Protein AF-A0A7S0DXP9-F1 (afdb_monomer_lite)

pLDDT: mean 72.51, std 19.34, range [43.06, 97.94]

Radius of gyration: 24.7 Å; chains: 1; bounding box: 42×36×77 Å

Structure (mmCIF, N/CA/C/O backbone):
data_AF-A0A7S0DXP9-F1
#
_entry.id   AF-A0A7S0DXP9-F1
#
loop_
_atom_site.group_PDB
_atom_site.id
_atom_site.type_symbol
_atom_site.label_atom_id
_atom_site.label_alt_id
_atom_site.label_comp_id
_atom_site.label_asym_id
_atom_site.label_entity_id
_atom_site.label_seq_id
_atom_site.pdbx_PDB_ins_code
_atom_site.Cartn_x
_atom_site.Cartn_y
_atom_site.Cartn_z
_atom_site.occupancy
_atom_site.B_iso_or_equiv
_atom_site.auth_seq_id
_atom_site.auth_comp_id
_atom_site.auth_asym_id
_atom_site.auth_atom_id
_atom_site.pdbx_PDB_model_num
ATOM 1 N N . PRO A 1 1 ? 16.032 -24.434 -61.970 1.00 45.88 1 PRO A N 1
ATOM 2 C CA . PRO A 1 1 ? 15.611 -24.390 -60.549 1.00 45.88 1 PRO A CA 1
ATOM 3 C C . PRO A 1 1 ? 14.687 -23.186 -60.266 1.00 45.88 1 PRO A C 1
ATOM 5 O O . PRO A 1 1 ? 15.167 -22.091 -59.995 1.00 45.88 1 PRO A O 1
ATOM 8 N N . ARG A 1 2 ? 13.364 -23.349 -60.411 1.00 60.56 2 ARG A N 1
ATOM 9 C CA . ARG A 1 2 ? 12.379 -22.276 -60.173 1.00 60.56 2 ARG A CA 1
ATOM 10 C C . ARG A 1 2 ? 11.218 -22.775 -59.310 1.00 60.56 2 ARG A C 1
ATOM 12 O O . ARG A 1 2 ? 10.276 -23.344 -59.837 1.00 60.56 2 ARG A O 1
ATOM 19 N N . SER A 1 3 ? 11.312 -22.513 -58.009 1.00 59.84 3 SER A N 1
ATOM 20 C CA . SER A 1 3 ? 10.222 -22.229 -57.049 1.00 59.84 3 SER A CA 1
ATOM 21 C C . SER A 1 3 ? 10.867 -22.115 -55.653 1.00 59.84 3 SER A C 1
ATOM 23 O O . SER A 1 3 ? 11.770 -22.915 -55.405 1.00 59.84 3 SER A O 1
ATOM 25 N N . PRO A 1 4 ? 10.459 -21.190 -54.748 1.00 55.28 4 PRO A N 1
ATOM 26 C CA . PRO A 1 4 ? 9.049 -20.883 -54.476 1.00 55.28 4 PRO A CA 1
ATOM 27 C C . PRO A 1 4 ? 8.715 -19.402 -54.136 1.00 55.28 4 PRO A C 1
ATOM 29 O O . PRO A 1 4 ? 9.235 -18.855 -53.165 1.00 55.28 4 PRO A O 1
ATOM 32 N N . PRO A 1 5 ? 7.736 -18.764 -54.809 1.00 58.75 5 PRO A N 1
ATOM 33 C CA . PRO A 1 5 ? 7.094 -17.549 -54.285 1.00 58.75 5 PRO A CA 1
ATOM 34 C C . PRO A 1 5 ? 6.087 -17.855 -53.157 1.00 58.75 5 PRO A C 1
ATOM 36 O O . PRO A 1 5 ? 5.761 -16.982 -52.359 1.00 58.75 5 PRO A O 1
ATOM 39 N N . ILE A 1 6 ? 5.624 -19.108 -53.058 1.00 60.19 6 ILE A N 1
ATOM 40 C CA . ILE A 1 6 ? 4.558 -19.539 -52.140 1.00 60.19 6 ILE A CA 1
ATOM 41 C C . ILE A 1 6 ? 5.034 -19.532 -50.683 1.00 60.19 6 ILE A C 1
ATOM 43 O O . ILE A 1 6 ? 4.314 -19.061 -49.811 1.00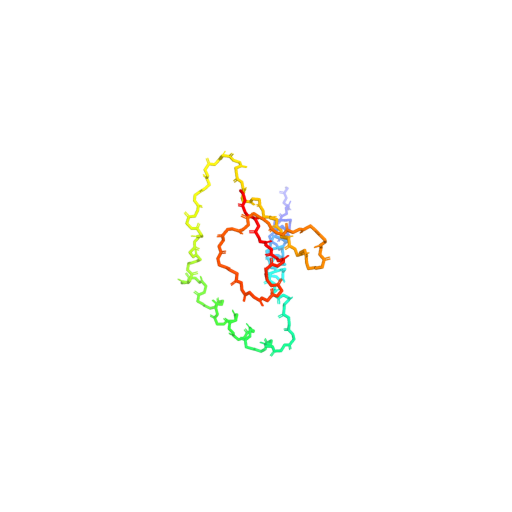 60.19 6 ILE A O 1
ATOM 47 N N . LEU A 1 7 ? 6.267 -19.976 -50.414 1.00 57.66 7 LEU A N 1
ATOM 48 C CA . LEU A 1 7 ? 6.805 -20.063 -49.051 1.00 57.66 7 LEU A CA 1
ATOM 49 C C . LEU A 1 7 ? 6.991 -18.672 -48.415 1.00 57.66 7 LEU A C 1
ATOM 51 O O . LEU A 1 7 ? 6.671 -18.463 -47.247 1.00 57.66 7 LEU A O 1
ATOM 55 N N . ALA A 1 8 ? 7.447 -17.699 -49.211 1.00 59.69 8 ALA A N 1
ATOM 56 C CA . ALA A 1 8 ? 7.595 -16.309 -48.784 1.00 59.69 8 ALA A CA 1
ATOM 57 C C . ALA A 1 8 ? 6.236 -15.620 -48.567 1.00 59.69 8 ALA A C 1
ATOM 59 O O . ALA A 1 8 ? 6.100 -14.781 -47.676 1.00 59.69 8 ALA A O 1
ATOM 60 N N . MET A 1 9 ? 5.221 -15.986 -49.355 1.00 61.47 9 MET A N 1
ATOM 61 C CA . MET A 1 9 ? 3.859 -15.475 -49.202 1.00 61.47 9 MET A CA 1
ATOM 62 C C . MET A 1 9 ? 3.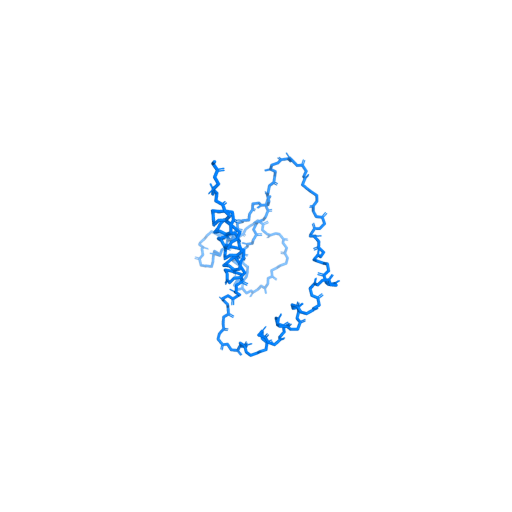187 -16.039 -47.940 1.00 61.47 9 MET A C 1
ATOM 64 O O . MET A 1 9 ? 2.574 -15.281 -47.191 1.00 61.47 9 MET A O 1
ATOM 68 N N . LEU A 1 10 ? 3.402 -17.328 -47.648 1.00 66.38 10 LEU A N 1
ATOM 69 C CA . LEU A 1 10 ? 2.886 -18.009 -46.455 1.00 66.38 10 LEU A CA 1
ATOM 70 C C . LEU A 1 10 ? 3.498 -17.448 -45.161 1.00 66.38 10 LEU A C 1
ATOM 72 O O . LEU A 1 10 ? 2.784 -17.189 -44.193 1.00 66.38 10 LEU A O 1
ATOM 76 N N . ALA A 1 11 ? 4.806 -17.171 -45.167 1.00 63.28 11 ALA A N 1
ATOM 77 C CA . ALA A 1 11 ? 5.492 -16.546 -44.036 1.00 63.28 11 ALA A CA 1
ATOM 78 C C . ALA A 1 11 ? 4.958 -15.133 -43.733 1.00 63.28 11 ALA A C 1
ATOM 80 O O . ALA A 1 11 ? 4.772 -14.773 -42.570 1.00 63.28 11 ALA A O 1
ATOM 81 N N . ARG A 1 12 ? 4.641 -14.344 -44.771 1.00 62.66 12 ARG A N 1
ATOM 82 C CA . ARG A 1 12 ? 4.053 -13.003 -44.612 1.00 62.66 12 ARG A CA 1
ATOM 83 C C . ARG A 1 12 ? 2.631 -13.055 -44.059 1.00 62.66 12 ARG A C 1
ATOM 85 O O . ARG A 1 12 ? 2.310 -12.259 -43.183 1.00 62.66 12 ARG A O 1
ATOM 92 N N . SER A 1 13 ? 1.802 -13.999 -44.508 1.00 62.53 13 SER A N 1
ATOM 93 C CA . SER A 1 13 ? 0.444 -14.169 -43.970 1.00 62.53 13 SER A CA 1
ATOM 94 C C . SER A 1 13 ? 0.434 -14.625 -42.509 1.00 62.53 13 SER A C 1
ATOM 96 O O . SER A 1 13 ? -0.372 -14.128 -41.728 1.00 62.53 13 SER A O 1
ATOM 98 N N . VAL A 1 14 ? 1.353 -15.512 -42.111 1.00 70.44 14 VAL A N 1
ATOM 99 C CA . VAL A 1 14 ? 1.457 -15.978 -40.716 1.00 70.44 14 VAL A CA 1
ATOM 100 C C . VAL A 1 14 ? 1.943 -14.854 -39.797 1.00 70.44 14 VAL A C 1
ATOM 102 O O . VAL A 1 14 ? 1.394 -14.672 -38.712 1.00 70.44 14 VAL A O 1
ATOM 105 N N . ALA A 1 15 ? 2.903 -14.041 -40.249 1.00 62.28 15 ALA A N 1
ATOM 106 C CA . ALA A 1 15 ? 3.359 -12.872 -39.499 1.00 62.28 15 ALA A CA 1
ATOM 107 C C . ALA A 1 15 ? 2.241 -11.828 -39.308 1.00 62.28 15 ALA A C 1
ATOM 109 O O . ALA A 1 15 ? 2.092 -11.272 -38.221 1.00 62.28 15 ALA A O 1
ATOM 110 N N . PHE A 1 16 ? 1.415 -11.605 -40.335 1.00 63.12 16 PHE A N 1
ATOM 111 C CA . PHE A 1 16 ? 0.274 -10.690 -40.247 1.00 63.12 16 PHE A CA 1
ATOM 112 C C . PHE A 1 16 ? -0.809 -11.207 -39.289 1.00 63.12 16 PHE A C 1
ATOM 114 O O . PHE A 1 16 ? -1.321 -10.452 -38.465 1.00 63.12 16 PHE A O 1
ATOM 121 N N . ALA A 1 17 ? -1.116 -12.506 -39.343 1.00 61.75 17 ALA A N 1
ATOM 122 C CA . ALA A 1 17 ? -2.079 -13.132 -38.442 1.00 61.75 17 ALA A CA 1
ATOM 123 C C . ALA A 1 17 ? -1.618 -13.089 -36.973 1.00 61.75 17 ALA A C 1
ATOM 125 O O . ALA A 1 17 ? -2.425 -12.805 -36.091 1.00 61.75 17 ALA A O 1
ATOM 126 N N . GLY A 1 18 ? -0.323 -13.298 -36.706 1.00 60.91 18 GLY A N 1
ATOM 127 C CA . GLY A 1 18 ? 0.241 -13.209 -35.353 1.00 60.91 18 GLY A CA 1
ATOM 128 C C . GLY A 1 18 ? 0.164 -11.803 -34.744 1.00 60.91 18 GLY A C 1
ATOM 129 O O . GLY A 1 18 ? -0.114 -11.651 -33.551 1.00 60.91 18 GLY A O 1
ATOM 130 N N . LEU A 1 19 ? 0.339 -10.763 -35.567 1.00 62.16 19 LEU A N 1
ATOM 131 C CA . LEU A 1 19 ? 0.230 -9.372 -35.122 1.00 62.16 19 LEU A CA 1
ATOM 132 C C . LEU A 1 19 ? -1.227 -8.987 -34.823 1.00 62.16 19 LEU A C 1
ATOM 134 O O . LEU A 1 19 ? -1.502 -8.382 -33.789 1.00 62.16 19 LEU A O 1
ATOM 138 N N . VAL A 1 20 ? -2.175 -9.402 -35.669 1.00 61.59 20 VAL A N 1
ATOM 139 C CA . VAL A 1 20 ? -3.613 -9.157 -35.449 1.00 61.59 20 VAL A CA 1
ATOM 140 C C . VAL A 1 20 ? -4.145 -9.941 -34.242 1.00 61.59 20 VAL A C 1
ATOM 142 O O . VAL A 1 20 ? -4.940 -9.409 -33.469 1.00 61.59 20 VAL A O 1
ATOM 145 N N . ALA A 1 21 ? -3.660 -11.165 -34.011 1.00 56.84 21 ALA A N 1
ATOM 146 C CA . ALA A 1 21 ? -4.023 -11.952 -32.831 1.00 56.84 21 ALA A CA 1
ATOM 147 C C . ALA A 1 21 ? -3.567 -11.294 -31.511 1.00 56.84 21 ALA A C 1
ATOM 149 O O . ALA A 1 21 ? -4.274 -11.382 -30.507 1.00 56.84 21 ALA A O 1
ATOM 150 N N . SER A 1 22 ? -2.439 -10.571 -31.512 1.00 52.22 22 SER A N 1
ATOM 151 C CA . SER A 1 22 ? -1.937 -9.854 -30.326 1.00 52.22 22 SER A CA 1
ATOM 152 C C . SER A 1 22 ? -2.800 -8.650 -29.924 1.00 52.22 22 SER A C 1
ATOM 154 O O . SER A 1 22 ? -2.814 -8.274 -28.754 1.00 52.22 22 SER A O 1
ATOM 156 N N . ALA A 1 23 ? -3.566 -8.067 -30.853 1.00 50.72 23 ALA A N 1
ATOM 157 C CA . ALA A 1 23 ? -4.455 -6.942 -30.554 1.00 50.72 23 ALA A CA 1
ATOM 158 C C . ALA A 1 23 ? -5.705 -7.365 -29.759 1.00 50.72 23 ALA A C 1
ATOM 160 O O . ALA A 1 23 ? -6.198 -6.608 -28.927 1.00 50.72 23 ALA A O 1
ATOM 161 N N . ALA A 1 24 ? -6.200 -8.591 -29.962 1.00 52.28 24 ALA A N 1
ATOM 162 C CA . ALA A 1 24 ? -7.390 -9.090 -29.269 1.00 52.28 24 ALA A CA 1
ATOM 163 C C . ALA A 1 24 ? -7.117 -9.474 -27.804 1.00 52.28 24 ALA A C 1
ATOM 165 O O . ALA A 1 24 ? -8.026 -9.407 -26.974 1.00 52.28 24 ALA A O 1
ATOM 166 N N . ALA A 1 25 ? -5.869 -9.824 -27.469 1.00 48.16 25 ALA A N 1
ATOM 167 C CA . ALA A 1 25 ? -5.456 -10.157 -26.105 1.00 48.16 25 ALA A CA 1
ATOM 168 C C . ALA A 1 25 ? -5.408 -8.933 -25.169 1.00 48.16 25 ALA A C 1
ATOM 170 O O . ALA A 1 25 ? -5.466 -9.100 -23.953 1.00 48.16 25 ALA A O 1
ATOM 171 N N . PHE A 1 26 ? -5.372 -7.712 -25.721 1.00 50.28 26 PHE A N 1
ATOM 172 C CA . PHE A 1 26 ? -5.510 -6.454 -24.975 1.00 50.28 26 PHE A CA 1
ATOM 173 C C . PHE A 1 26 ? -6.934 -5.880 -25.087 1.00 50.28 26 PHE A C 1
ATOM 175 O O . PHE A 1 26 ? -7.140 -4.673 -25.176 1.00 50.28 26 PHE A O 1
ATOM 182 N N . SER A 1 27 ? -7.943 -6.754 -25.102 1.00 48.31 27 SER A N 1
ATOM 183 C CA . SER A 1 27 ? -9.332 -6.349 -24.878 1.00 48.31 27 SER A CA 1
ATOM 184 C C . SER A 1 27 ? -9.561 -6.234 -23.365 1.00 48.31 27 SER A C 1
ATOM 186 O O . SER A 1 27 ? -9.423 -7.245 -22.672 1.00 48.31 27 SER A O 1
ATOM 188 N N . PRO A 1 28 ? -9.911 -5.054 -22.818 1.00 47.84 28 PRO A N 1
ATOM 189 C CA . PRO A 1 28 ? -10.171 -4.903 -21.390 1.00 47.84 28 PRO A CA 1
ATOM 190 C C . PRO A 1 28 ? -11.341 -5.802 -20.973 1.00 47.84 28 PRO A C 1
ATOM 192 O O . PRO A 1 28 ? -12.493 -5.558 -21.332 1.00 47.84 28 PRO A O 1
ATOM 195 N N . SER A 1 29 ? -11.062 -6.860 -20.214 1.00 51.62 29 SER A N 1
ATOM 196 C CA . SER A 1 29 ? -12.077 -7.728 -19.618 1.00 51.62 29 SER A CA 1
ATOM 197 C C . SER A 1 29 ? -12.483 -7.194 -18.244 1.00 51.62 29 SER A C 1
ATOM 199 O O . SER A 1 29 ? -12.263 -7.834 -17.225 1.00 51.62 29 SER A O 1
ATOM 201 N N . MET A 1 30 ? -13.098 -6.007 -18.188 1.00 49.72 30 MET A N 1
ATOM 202 C CA . MET A 1 30 ? -13.741 -5.540 -16.954 1.00 49.72 30 MET A CA 1
ATOM 203 C C . MET A 1 30 ? -15.151 -4.987 -17.191 1.00 49.72 30 MET A C 1
ATOM 205 O O . MET A 1 30 ? -15.347 -3.962 -17.829 1.00 49.72 30 MET A O 1
ATOM 209 N N . SER A 1 31 ? -16.107 -5.705 -16.589 1.00 43.06 31 SER A N 1
ATOM 210 C CA . SER A 1 31 ? -17.490 -5.344 -16.245 1.00 43.06 31 SER A CA 1
ATOM 211 C C . SER A 1 31 ? -18.507 -5.076 -17.375 1.00 43.06 31 SER A C 1
ATOM 213 O O . SER A 1 31 ? -18.258 -4.431 -18.387 1.00 43.06 31 SER A O 1
ATOM 215 N N . LEU A 1 32 ? -19.711 -5.633 -17.208 1.00 53.03 32 LEU A N 1
ATOM 216 C CA . LEU A 1 32 ? -20.769 -5.775 -18.222 1.00 53.03 32 LEU A CA 1
ATOM 217 C C . LEU A 1 32 ? -21.630 -4.528 -18.475 1.00 53.03 32 LEU A C 1
ATOM 219 O O . LEU A 1 32 ? -22.527 -4.600 -19.309 1.00 53.03 32 LEU A O 1
ATOM 223 N N . SER A 1 33 ? -21.351 -3.394 -17.833 1.00 54.41 33 SER A N 1
ATOM 224 C CA . SER A 1 33 ? -22.300 -2.268 -17.793 1.00 54.41 33 SER A CA 1
ATOM 225 C C . SER A 1 33 ? -21.941 -1.052 -18.668 1.00 54.41 33 SER A C 1
ATOM 227 O O . SER A 1 33 ? -22.660 -0.065 -18.620 1.00 54.41 33 SER A O 1
ATOM 229 N N . GLY A 1 34 ? -20.879 -1.102 -19.490 1.00 54.19 34 GLY A N 1
ATOM 230 C CA . GLY A 1 34 ? -20.415 0.056 -20.295 1.00 54.19 34 GLY A CA 1
ATOM 231 C C . GLY A 1 34 ? -19.924 -0.260 -21.717 1.00 54.19 34 GLY A C 1
ATOM 232 O O . GLY A 1 34 ? -19.243 0.541 -22.353 1.00 54.19 34 GLY A O 1
ATOM 233 N N . ARG A 1 35 ? -20.236 -1.451 -22.244 1.00 52.62 35 ARG A N 1
ATOM 234 C CA . ARG A 1 35 ? -19.571 -2.021 -23.436 1.00 52.62 35 ARG A CA 1
ATOM 235 C C . ARG A 1 35 ? -19.732 -1.203 -24.720 1.00 52.62 35 ARG A C 1
ATOM 237 O O . ARG A 1 35 ? -18.822 -1.193 -25.540 1.00 52.62 35 ARG A O 1
ATOM 244 N N . ARG A 1 36 ? -20.865 -0.520 -24.915 1.00 54.66 36 ARG A N 1
ATOM 245 C CA . ARG A 1 36 ? -21.096 0.296 -26.122 1.00 54.66 36 ARG A CA 1
ATOM 246 C C . ARG A 1 36 ? -20.207 1.540 -26.138 1.00 54.66 36 ARG A C 1
ATOM 248 O O . ARG A 1 36 ? -19.653 1.880 -27.177 1.00 54.66 36 ARG A O 1
ATOM 255 N N . GLU A 1 37 ? -20.028 2.152 -24.977 1.00 50.81 37 GLU A N 1
ATOM 256 C CA . GLU A 1 37 ? -19.255 3.379 -24.800 1.00 50.81 37 GLU A CA 1
ATOM 257 C C . GLU A 1 37 ? -17.752 3.105 -24.902 1.00 50.81 37 GLU A C 1
ATOM 259 O O . GLU A 1 37 ? -17.041 3.823 -25.594 1.00 50.81 37 GLU A O 1
ATOM 264 N N . VAL A 1 38 ? -17.284 1.979 -24.352 1.00 52.31 38 VAL A N 1
ATOM 265 C CA . VAL A 1 38 ? -15.894 1.513 -24.506 1.00 52.31 38 VAL A CA 1
ATOM 266 C C . VAL A 1 38 ? -15.563 1.153 -25.958 1.00 52.31 38 VAL A C 1
ATOM 268 O O . VAL A 1 38 ? -14.475 1.469 -26.430 1.00 52.31 38 VAL A O 1
ATOM 271 N N . VAL A 1 39 ? -16.487 0.531 -26.700 1.00 56.88 39 VAL A N 1
ATOM 272 C CA . VAL A 1 39 ? -16.266 0.206 -28.123 1.00 56.88 39 VAL A CA 1
ATOM 273 C C . VAL A 1 39 ? -16.245 1.471 -28.984 1.00 56.88 39 VAL A C 1
ATOM 275 O O . VAL A 1 39 ? -15.402 1.589 -29.870 1.00 56.88 39 VAL A O 1
ATOM 278 N N . GLN A 1 40 ? -17.121 2.442 -28.712 1.00 57.41 40 GLN A N 1
ATOM 279 C CA . GLN A 1 40 ? -17.134 3.719 -29.432 1.00 57.41 40 GLN A CA 1
ATOM 280 C C . GLN A 1 40 ? -15.912 4.583 -29.095 1.00 57.41 40 GLN A C 1
ATOM 282 O O . GLN A 1 40 ? -15.282 5.123 -30.004 1.00 57.41 40 GLN A O 1
ATOM 287 N N . ALA A 1 41 ? -15.523 4.653 -27.821 1.00 54.81 41 ALA A N 1
ATOM 288 C CA . ALA A 1 41 ? -14.318 5.348 -27.382 1.00 54.81 41 ALA A CA 1
ATOM 289 C C . ALA A 1 41 ? -13.044 4.667 -27.902 1.00 54.81 41 ALA A C 1
ATOM 291 O O . ALA A 1 41 ? -12.128 5.351 -28.343 1.00 54.81 41 ALA A O 1
ATOM 292 N N . GLY A 1 42 ? -12.995 3.333 -27.924 1.00 55.97 42 GLY A N 1
ATOM 293 C CA . GLY A 1 42 ? -11.878 2.565 -28.476 1.00 55.97 42 GLY A CA 1
ATOM 294 C C . GLY A 1 42 ? -11.735 2.725 -29.990 1.00 55.97 42 GLY A C 1
ATOM 295 O O . GLY A 1 42 ? -10.623 2.895 -30.483 1.00 55.97 42 GLY A O 1
ATOM 296 N N . ALA A 1 43 ? -12.847 2.745 -30.732 1.00 54.78 43 ALA A N 1
ATOM 297 C CA . ALA A 1 43 ? -12.841 2.996 -32.173 1.00 54.78 43 ALA A CA 1
ATOM 298 C C . ALA A 1 43 ? -12.423 4.438 -32.509 1.00 54.78 43 ALA A C 1
ATOM 300 O O . ALA A 1 43 ? -11.653 4.655 -33.443 1.00 54.78 43 ALA A O 1
ATOM 301 N N . ALA A 1 44 ? -12.878 5.419 -31.722 1.00 53.41 44 ALA A N 1
ATOM 302 C CA . ALA A 1 44 ? -12.451 6.808 -31.861 1.00 53.41 44 ALA A CA 1
ATOM 303 C C . ALA A 1 44 ? -10.969 6.983 -31.493 1.00 53.41 44 ALA A C 1
ATOM 305 O O . ALA A 1 44 ? -10.227 7.627 -32.231 1.00 53.41 44 ALA A O 1
ATOM 306 N N . ALA A 1 45 ? -10.513 6.351 -30.407 1.00 52.09 45 ALA A N 1
ATOM 307 C CA . ALA A 1 45 ? -9.118 6.365 -29.985 1.00 52.09 45 ALA A CA 1
ATOM 308 C C . ALA A 1 45 ? -8.206 5.725 -31.038 1.00 52.09 45 ALA A C 1
ATOM 310 O O . ALA A 1 45 ? -7.166 6.291 -31.342 1.00 52.09 45 ALA A O 1
ATOM 311 N N . ALA A 1 46 ? -8.617 4.618 -31.664 1.00 56.59 46 ALA A N 1
ATOM 312 C CA . ALA A 1 46 ? -7.865 3.963 -32.737 1.00 56.59 46 ALA A CA 1
ATOM 313 C C . ALA A 1 46 ? -7.746 4.799 -34.027 1.00 56.59 46 ALA A C 1
ATOM 315 O O . ALA A 1 46 ? -6.854 4.546 -34.832 1.00 56.59 46 ALA A O 1
ATOM 316 N N . ALA A 1 47 ? -8.617 5.790 -34.242 1.00 58.44 47 ALA A N 1
ATOM 317 C CA . ALA A 1 47 ? -8.494 6.721 -35.366 1.00 58.44 47 ALA A CA 1
ATOM 318 C C . ALA A 1 47 ? -7.482 7.847 -35.085 1.00 58.44 47 ALA A C 1
ATOM 320 O O . ALA A 1 47 ? -6.881 8.388 -36.013 1.00 58.44 47 ALA A O 1
ATOM 321 N N . VAL A 1 48 ? -7.270 8.186 -33.808 1.00 52.28 48 VAL A N 1
ATOM 322 C CA . VAL A 1 48 ? -6.325 9.227 -33.371 1.00 52.28 48 VAL A CA 1
ATOM 323 C C . VAL A 1 48 ? -5.057 8.665 -32.724 1.00 52.28 48 VAL A C 1
ATOM 325 O O . VAL A 1 48 ? -4.168 9.439 -32.382 1.00 52.28 48 VAL A O 1
ATOM 328 N N . THR A 1 49 ? -4.906 7.341 -32.612 1.00 57.12 49 THR A N 1
ATOM 329 C CA . THR A 1 49 ? -3.685 6.669 -32.128 1.00 57.12 49 THR A CA 1
ATOM 330 C C . THR A 1 49 ? -2.403 7.095 -32.850 1.00 57.12 49 THR A C 1
ATOM 332 O O . THR A 1 49 ? -1.384 7.155 -32.168 1.00 57.12 49 THR A O 1
ATOM 335 N N . PRO A 1 50 ? -2.380 7.456 -34.156 1.00 57.44 50 PRO A N 1
ATOM 336 C CA . PRO A 1 50 ? -1.157 7.979 -34.773 1.00 57.44 50 PRO A CA 1
ATOM 337 C C . PRO A 1 50 ? -0.743 9.356 -34.229 1.00 57.44 50 PRO A C 1
ATOM 339 O O . PRO A 1 50 ? 0.419 9.733 -34.343 1.00 57.44 50 PRO A O 1
ATOM 342 N N . PHE A 1 51 ? -1.685 10.112 -33.654 1.00 56.19 51 PHE A N 1
ATOM 343 C CA . PHE A 1 51 ? -1.470 11.449 -33.088 1.00 56.19 51 PHE A CA 1
ATOM 344 C C . PHE A 1 51 ? -1.335 11.429 -31.563 1.00 56.19 51 PHE A C 1
ATOM 346 O O . PHE A 1 51 ? -0.627 12.256 -30.989 1.00 56.19 51 PHE A O 1
ATOM 353 N N . LEU A 1 52 ? -1.963 10.459 -30.900 1.00 56.25 52 LEU A N 1
ATOM 354 C CA . LEU A 1 52 ? -1.773 10.164 -29.486 1.00 56.25 52 LEU A CA 1
ATOM 355 C C . LEU A 1 52 ? -0.515 9.311 -29.329 1.00 56.25 52 LEU A C 1
ATOM 357 O O . LEU A 1 52 ? -0.573 8.106 -29.096 1.00 56.25 52 LEU A O 1
ATOM 361 N N . SER A 1 53 ? 0.642 9.958 -29.466 1.00 56.97 53 SER A N 1
ATOM 362 C CA . SER A 1 53 ? 1.907 9.383 -29.012 1.00 56.97 53 SER A CA 1
ATOM 363 C C . SER A 1 53 ? 1.709 8.942 -27.563 1.00 56.97 53 SER A C 1
ATOM 365 O O . SER A 1 53 ? 1.465 9.789 -26.702 1.00 56.97 53 SER A O 1
ATOM 367 N N . SER A 1 54 ? 1.752 7.636 -27.280 1.00 53.59 54 SER A N 1
ATOM 368 C CA . SER A 1 54 ? 1.725 7.155 -25.901 1.00 53.59 54 SER A CA 1
ATOM 369 C C . SER A 1 54 ? 2.881 7.836 -25.182 1.00 53.59 54 SER A C 1
ATOM 371 O O . SER A 1 54 ? 4.031 7.573 -25.531 1.00 53.59 54 SER A O 1
ATOM 373 N N . LEU A 1 55 ? 2.602 8.744 -24.247 1.00 55.53 55 LEU A N 1
ATOM 374 C CA . LEU A 1 55 ? 3.633 9.302 -23.382 1.00 55.53 55 LEU A CA 1
ATOM 375 C C . LEU A 1 55 ? 4.257 8.108 -22.654 1.00 55.53 55 LEU A C 1
ATOM 377 O O . LEU A 1 55 ? 3.572 7.495 -21.830 1.00 55.53 55 LEU A O 1
ATOM 381 N N . PRO A 1 56 ? 5.501 7.707 -22.981 1.00 57.56 56 PRO A N 1
ATOM 382 C CA . PRO A 1 56 ? 6.136 6.655 -22.216 1.00 57.56 56 PRO A CA 1
ATOM 383 C C . PRO A 1 56 ? 6.242 7.180 -20.786 1.00 57.56 56 PRO A C 1
ATOM 385 O O . PRO A 1 56 ? 6.620 8.337 -20.578 1.00 57.56 56 PRO A O 1
ATOM 388 N N . ALA A 1 57 ? 5.877 6.357 -19.802 1.00 60.38 57 ALA A N 1
ATOM 389 C CA . ALA A 1 57 ? 6.152 6.671 -18.408 1.00 60.38 57 ALA A CA 1
ATOM 390 C C . ALA A 1 57 ? 7.623 7.114 -18.319 1.00 60.38 57 ALA A C 1
ATOM 392 O O . ALA A 1 57 ? 8.509 6.382 -18.754 1.00 60.38 57 ALA A O 1
ATOM 393 N N . GLY A 1 58 ? 7.888 8.330 -17.828 1.00 60.50 58 GLY A N 1
ATOM 394 C CA . GLY A 1 58 ? 9.211 8.976 -17.883 1.00 60.50 58 GLY A CA 1
ATOM 395 C C . GLY A 1 58 ? 10.319 8.278 -17.080 1.00 60.50 58 GLY A C 1
ATOM 396 O O . GLY A 1 58 ? 11.407 8.830 -16.919 1.00 60.50 58 GLY A O 1
ATOM 397 N N . ALA A 1 59 ? 10.055 7.078 -16.566 1.00 67.06 59 ALA A N 1
ATOM 398 C CA . ALA A 1 59 ? 11.010 6.240 -15.872 1.00 67.06 59 ALA A CA 1
ATOM 399 C C . ALA A 1 59 ? 12.049 5.697 -16.866 1.00 67.06 59 ALA A C 1
ATOM 401 O O . ALA A 1 59 ? 11.759 4.865 -17.727 1.00 67.06 59 ALA A O 1
ATOM 402 N N . LYS A 1 60 ? 13.288 6.179 -16.749 1.00 82.19 60 LYS A N 1
ATOM 403 C CA . LYS A 1 60 ? 14.436 5.606 -17.458 1.00 82.19 60 LYS A CA 1
ATOM 404 C C . LYS A 1 60 ? 14.846 4.304 -16.767 1.00 82.19 60 LYS A C 1
ATOM 406 O O . LYS A 1 60 ? 14.909 4.251 -15.544 1.00 82.19 60 LYS A O 1
ATOM 411 N N . MET A 1 61 ? 15.167 3.279 -17.553 1.00 85.31 61 MET A N 1
ATOM 412 C CA . MET A 1 61 ? 15.723 2.027 -17.039 1.00 85.31 61 MET A CA 1
ATOM 413 C C . MET A 1 61 ? 17.168 2.269 -16.580 1.00 85.31 61 MET A C 1
ATOM 415 O O . MET A 1 61 ? 18.038 2.594 -17.388 1.00 85.31 61 MET A O 1
ATOM 419 N N . ASP A 1 62 ? 17.404 2.152 -15.277 1.0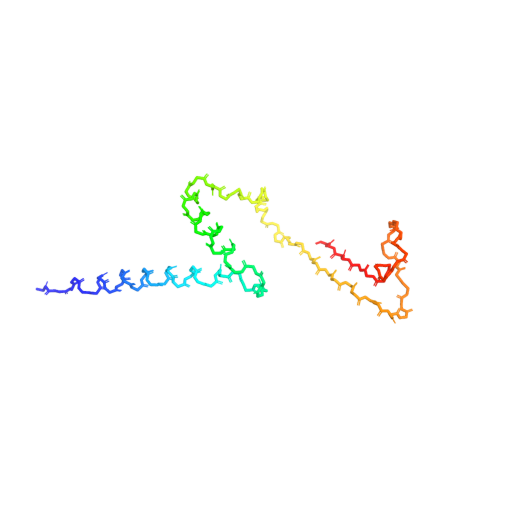0 89.94 62 ASP A N 1
ATOM 420 C CA . ASP A 1 62 ? 18.671 2.476 -14.609 1.00 89.94 62 ASP A CA 1
ATOM 421 C C . ASP A 1 62 ? 19.649 1.286 -14.530 1.00 89.94 62 ASP A C 1
ATOM 423 O O . ASP A 1 62 ? 20.763 1.431 -14.030 1.00 89.94 62 ASP A O 1
ATOM 427 N N . LYS A 1 63 ? 19.248 0.111 -15.039 1.00 92.69 63 LYS A N 1
ATOM 428 C CA . LYS A 1 63 ? 19.981 -1.169 -14.984 1.00 92.69 63 LYS A CA 1
ATOM 429 C C . LYS A 1 63 ? 20.325 -1.634 -13.566 1.00 92.69 63 LYS A C 1
ATOM 431 O O . LYS A 1 63 ? 21.099 -2.575 -13.419 1.00 92.69 63 LYS A O 1
ATOM 436 N N . SER A 1 64 ? 19.742 -1.034 -12.530 1.00 93.38 64 SER A N 1
ATOM 437 C CA . SER A 1 64 ? 20.044 -1.380 -11.138 1.00 93.38 64 SER A CA 1
ATOM 438 C C . SER A 1 64 ? 19.401 -2.698 -10.697 1.00 93.38 64 SER A C 1
ATOM 440 O O . SER A 1 64 ? 19.633 -3.144 -9.575 1.00 93.38 64 SER A O 1
ATOM 442 N N . ALA A 1 65 ? 18.579 -3.299 -11.570 1.00 92.19 65 ALA A N 1
ATOM 443 C CA . ALA A 1 65 ? 17.711 -4.440 -11.287 1.00 92.19 65 ALA A CA 1
ATOM 444 C C . ALA A 1 65 ? 16.747 -4.203 -10.108 1.00 92.19 65 ALA A C 1
ATOM 446 O O . ALA A 1 65 ? 16.141 -5.149 -9.609 1.00 92.19 65 ALA A O 1
ATOM 447 N N . ARG A 1 66 ? 16.580 -2.946 -9.674 1.00 91.62 66 ARG A N 1
ATOM 448 C CA . ARG A 1 66 ? 15.584 -2.572 -8.674 1.00 91.62 66 ARG A CA 1
ATOM 449 C C . ARG A 1 66 ? 14.219 -2.495 -9.338 1.00 91.62 66 ARG A C 1
ATOM 451 O O . ARG A 1 66 ? 14.060 -1.919 -10.412 1.00 91.62 66 ARG A O 1
ATOM 458 N N . ALA A 1 67 ? 13.240 -3.069 -8.663 1.00 90.88 67 ALA A N 1
ATOM 459 C CA . ALA A 1 67 ? 11.836 -2.976 -9.005 1.00 90.88 67 ALA A CA 1
ATOM 460 C C . ALA A 1 67 ? 11.064 -2.670 -7.717 1.00 90.88 67 ALA A C 1
ATOM 462 O O . ALA A 1 67 ? 11.517 -3.091 -6.652 1.00 90.88 67 ALA A O 1
ATOM 463 N N . PRO A 1 68 ? 9.933 -1.953 -7.796 1.00 93.19 68 PRO A N 1
ATOM 464 C CA . PRO A 1 68 ? 9.102 -1.718 -6.628 1.00 93.19 68 PRO A CA 1
ATOM 465 C C . PRO A 1 68 ? 8.532 -3.047 -6.122 1.00 93.19 68 PRO A C 1
ATOM 467 O O . PRO A 1 68 ? 7.811 -3.737 -6.848 1.00 93.19 68 PRO A O 1
ATOM 470 N N . GLU A 1 69 ? 8.832 -3.398 -4.877 1.00 95.19 69 GLU A N 1
ATOM 471 C CA . GLU A 1 69 ? 8.238 -4.551 -4.208 1.00 95.19 69 GLU A CA 1
ATOM 472 C C . GLU A 1 69 ? 6.960 -4.105 -3.496 1.00 95.19 69 GLU A C 1
ATOM 474 O O . GLU A 1 69 ? 7.003 -3.363 -2.514 1.00 95.19 69 GLU A O 1
ATOM 479 N N . ILE A 1 70 ? 5.806 -4.544 -4.003 1.00 96.06 70 ILE A N 1
ATOM 480 C CA . ILE A 1 70 ? 4.497 -4.175 -3.457 1.00 96.06 70 ILE A CA 1
ATOM 481 C C . ILE A 1 70 ? 3.977 -5.311 -2.576 1.00 96.06 70 ILE A C 1
ATOM 483 O O . ILE A 1 70 ? 3.832 -6.444 -3.030 1.00 96.06 70 ILE A O 1
ATOM 487 N N . THR A 1 71 ? 3.635 -5.000 -1.327 1.00 96.69 71 THR A N 1
ATOM 488 C CA . THR A 1 71 ? 2.942 -5.916 -0.412 1.00 96.69 71 THR A CA 1
ATOM 489 C C . THR A 1 71 ? 1.630 -5.296 0.046 1.00 96.69 71 THR A C 1
ATOM 491 O O . THR A 1 71 ? 1.615 -4.185 0.580 1.00 96.69 71 THR A O 1
ATOM 494 N N . ILE A 1 72 ? 0.529 -6.021 -0.148 1.00 96.75 72 ILE A N 1
ATOM 495 C CA . ILE A 1 72 ? -0.811 -5.600 0.264 1.00 96.75 72 ILE A CA 1
ATOM 496 C C . ILE A 1 72 ? -1.174 -6.340 1.550 1.00 96.75 72 ILE A C 1
ATOM 498 O O . ILE A 1 72 ? -1.327 -7.560 1.547 1.00 96.75 72 ILE A O 1
ATOM 502 N N . PHE A 1 73 ? -1.305 -5.599 2.643 1.00 97.06 73 PHE A N 1
ATOM 503 C CA . PHE A 1 73 ? -1.751 -6.104 3.932 1.00 97.06 73 PHE A CA 1
ATOM 504 C C . PHE A 1 73 ? -3.231 -5.777 4.099 1.00 97.06 73 PHE A C 1
ATOM 506 O O . PHE A 1 73 ? -3.573 -4.682 4.527 1.00 97.06 73 PHE A O 1
ATOM 513 N N . ASP A 1 74 ? -4.110 -6.716 3.766 1.00 97.19 74 ASP A N 1
ATOM 514 C CA . ASP A 1 74 ? -5.499 -6.687 4.229 1.00 97.19 74 ASP A CA 1
ATOM 515 C C . ASP A 1 74 ? -5.579 -7.522 5.508 1.00 97.19 74 ASP A C 1
ATOM 517 O O . ASP A 1 74 ? -5.756 -8.739 5.469 1.00 97.19 74 ASP A O 1
ATOM 521 N N . HIS A 1 75 ? -5.322 -6.880 6.646 1.00 97.94 75 HIS A N 1
ATOM 522 C CA . HIS A 1 75 ? -5.228 -7.537 7.949 1.00 97.94 75 HIS A CA 1
ATOM 523 C C . HIS A 1 75 ? -6.465 -7.279 8.818 1.00 97.94 75 HIS A C 1
ATOM 525 O O . HIS A 1 75 ? -6.367 -7.290 10.046 1.00 97.94 75 HIS A O 1
ATOM 531 N N . ARG A 1 76 ? -7.640 -7.097 8.200 1.00 96.50 76 ARG A N 1
ATOM 532 C CA . ARG A 1 76 ? -8.903 -6.925 8.930 1.00 96.50 76 ARG A CA 1
ATOM 533 C C . ARG A 1 76 ? -9.170 -8.113 9.861 1.00 96.50 76 ARG A C 1
ATOM 535 O O . ARG A 1 76 ? -9.172 -9.265 9.431 1.00 96.50 76 ARG A O 1
ATOM 542 N N . GLY A 1 77 ? -9.388 -7.833 11.143 1.00 94.56 77 GLY A N 1
ATOM 543 C CA . GLY A 1 77 ? -9.597 -8.831 12.194 1.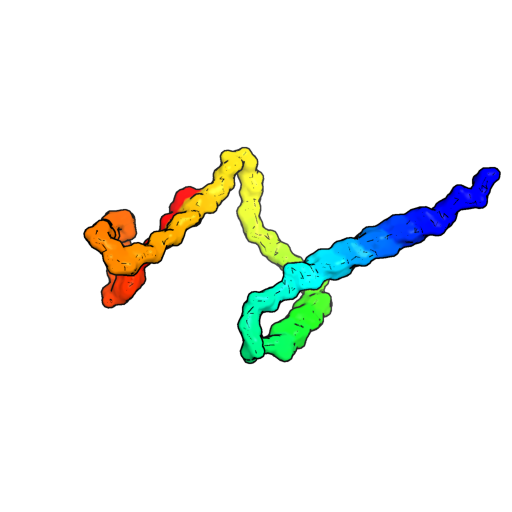00 94.56 77 GLY A CA 1
ATOM 544 C C . GLY A 1 77 ? -8.323 -9.533 12.679 1.00 94.56 77 GLY A C 1
ATOM 545 O O . GLY A 1 77 ? -8.408 -10.456 13.492 1.00 94.56 77 GLY A O 1
ATOM 546 N N . CYS A 1 78 ? -7.137 -9.128 12.214 1.00 96.00 78 CYS A N 1
ATOM 547 C CA . CYS A 1 78 ? -5.882 -9.682 12.704 1.00 96.00 78 CYS A CA 1
ATOM 548 C C . CYS A 1 78 ? -5.629 -9.230 14.149 1.00 96.00 78 CYS A C 1
ATOM 550 O O . CYS A 1 78 ? -5.661 -8.045 14.467 1.00 96.00 78 CYS A O 1
ATOM 552 N N . SER A 1 79 ? -5.294 -10.170 15.036 1.00 96.12 79 SER A N 1
ATOM 553 C CA . SER A 1 79 ? -4.982 -9.869 16.443 1.00 96.12 79 SER A CA 1
ATOM 554 C C . SER A 1 79 ? -3.687 -9.068 16.629 1.00 96.12 79 SER A C 1
ATOM 556 O O . SER A 1 79 ? -3.420 -8.537 17.708 1.00 96.12 79 SER A O 1
ATOM 558 N N . ARG A 1 80 ? -2.862 -8.972 15.583 1.00 96.50 80 ARG A N 1
ATOM 559 C CA . ARG A 1 80 ? -1.619 -8.210 15.587 1.00 96.50 80 ARG A CA 1
ATOM 560 C C . ARG A 1 80 ? -1.920 -6.741 15.279 1.00 96.50 80 ARG A C 1
ATOM 562 O O . ARG A 1 80 ? -2.226 -6.393 14.145 1.00 96.50 80 ARG A O 1
ATOM 569 N N . ALA A 1 81 ? -1.704 -5.868 16.265 1.00 94.38 81 ALA A N 1
ATOM 570 C CA . ALA A 1 81 ? -1.926 -4.426 16.134 1.00 94.38 81 ALA A CA 1
ATOM 571 C C . ALA A 1 81 ? -1.071 -3.763 15.017 1.00 94.38 81 ALA A C 1
ATOM 573 O O . ALA A 1 81 ? 0.147 -3.983 14.967 1.00 94.38 81 ALA A O 1
ATOM 574 N N . PRO A 1 82 ? -1.653 -2.925 14.137 1.00 95.06 82 PRO A N 1
ATOM 575 C CA . PRO A 1 82 ? -0.910 -2.131 13.150 1.00 95.06 82 PRO A CA 1
ATOM 576 C C . PRO A 1 82 ? 0.069 -1.160 13.830 1.00 95.06 82 PRO A C 1
ATOM 578 O O . PRO A 1 82 ? -0.299 -0.502 14.803 1.00 95.06 82 PRO A O 1
ATOM 581 N N . LYS A 1 83 ? 1.315 -1.061 13.340 1.00 96.25 83 LYS A N 1
ATOM 582 C CA . LYS A 1 83 ? 2.333 -0.156 13.923 1.00 96.25 83 LYS A CA 1
ATOM 583 C C . LYS A 1 83 ? 3.254 0.538 12.914 1.00 96.25 83 LYS A C 1
ATOM 585 O O . LYS A 1 83 ? 3.992 1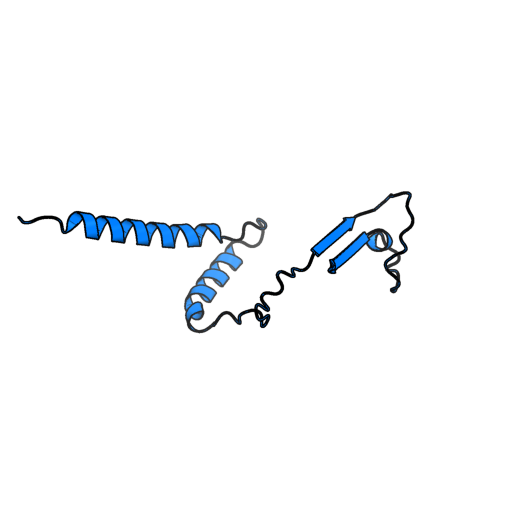.439 13.290 1.00 96.25 83 LYS A O 1
ATOM 590 N N . GLU A 1 84 ? 3.268 0.090 11.662 1.00 96.25 84 GLU A N 1
ATOM 591 C CA . GLU A 1 84 ? 4.196 0.564 10.630 1.00 96.25 84 GLU A CA 1
ATOM 592 C C . GLU A 1 84 ? 3.752 1.886 9.998 1.00 96.25 84 GLU A C 1
ATOM 594 O O . GLU A 1 84 ? 4.584 2.747 9.721 1.00 96.25 84 GLU A O 1
ATOM 599 N N . TYR A 1 85 ? 2.449 2.053 9.760 1.00 95.75 85 TYR A N 1
ATOM 600 C CA . TYR A 1 85 ? 1.903 3.295 9.229 1.00 95.75 85 TYR A CA 1
ATOM 601 C C . TYR A 1 85 ? 1.768 4.322 10.358 1.00 95.75 85 TYR A C 1
ATOM 603 O O . TYR A 1 85 ? 1.007 4.121 11.303 1.00 95.75 85 TYR A O 1
ATOM 611 N N . ALA A 1 86 ? 2.521 5.417 10.254 1.00 95.88 86 ALA A N 1
ATOM 612 C CA . ALA A 1 86 ? 2.568 6.487 11.255 1.00 95.88 86 ALA A CA 1
ATOM 613 C C . ALA A 1 86 ? 1.740 7.730 10.867 1.00 95.88 86 ALA A C 1
ATOM 615 O O . ALA A 1 86 ? 1.876 8.781 11.491 1.00 95.88 86 ALA A O 1
ATOM 616 N N . GLY A 1 87 ? 0.932 7.636 9.805 1.00 95.00 87 GLY A N 1
ATOM 617 C CA . GLY A 1 87 ? 0.085 8.730 9.334 1.00 95.00 87 GLY A CA 1
ATOM 618 C C . GLY A 1 87 ? -1.247 8.835 10.080 1.00 95.00 87 GLY A C 1
ATOM 619 O O . GLY A 1 87 ? -1.478 8.183 11.100 1.00 95.00 87 GLY A O 1
ATOM 620 N N . ALA A 1 88 ? -2.132 9.686 9.561 1.00 95.88 88 ALA A N 1
ATOM 621 C CA . ALA A 1 88 ? -3.453 9.895 10.138 1.00 95.88 88 ALA A CA 1
ATOM 622 C C . ALA A 1 88 ? -4.331 8.648 9.977 1.00 95.88 88 ALA A C 1
ATOM 624 O O . ALA A 1 88 ? -4.355 8.029 8.917 1.00 95.88 88 ALA A O 1
ATOM 625 N N . LYS A 1 89 ? -5.083 8.315 11.025 1.00 94.56 89 LYS A N 1
ATOM 626 C CA . LYS A 1 89 ? -6.074 7.239 10.977 1.00 94.56 89 LYS A CA 1
ATOM 627 C C . LYS A 1 89 ? -7.290 7.650 10.156 1.00 94.56 89 LYS A C 1
ATOM 629 O O . LYS A 1 89 ? -7.712 8.806 10.217 1.00 94.56 89 LYS A O 1
ATOM 634 N N . ALA A 1 90 ? -7.871 6.691 9.450 1.00 94.62 90 ALA A N 1
ATOM 635 C CA . ALA A 1 90 ? -9.136 6.852 8.746 1.00 94.62 90 ALA A CA 1
ATOM 636 C C . ALA A 1 90 ? -10.341 6.692 9.690 1.00 94.62 90 ALA A C 1
ATOM 638 O O . ALA A 1 90 ? -11.399 7.260 9.430 1.00 94.62 90 ALA A O 1
ATOM 639 N N . GLY A 1 91 ? -10.192 5.943 10.792 1.00 93.81 91 GLY A N 1
ATOM 640 C CA . GLY A 1 91 ? -11.294 5.620 11.704 1.00 93.81 91 GLY A CA 1
ATOM 641 C C . GLY A 1 91 ? -12.264 4.574 11.142 1.00 93.81 91 GLY A C 1
ATOM 642 O O . GLY A 1 91 ? -13.383 4.439 11.63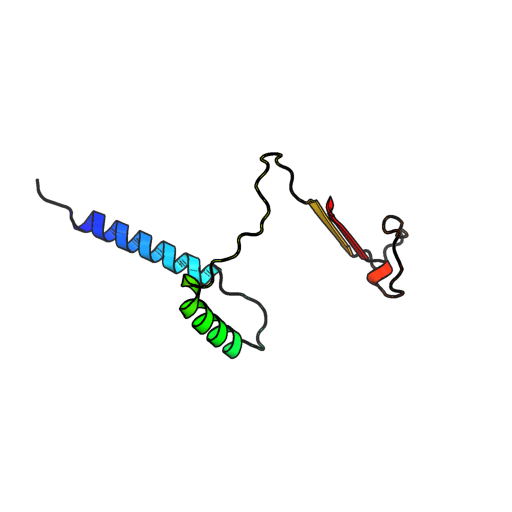4 1.00 93.81 91 GLY A O 1
ATOM 643 N N . THR A 1 92 ? -11.853 3.858 10.096 1.00 95.69 92 THR A N 1
ATOM 644 C CA . THR A 1 92 ? -12.613 2.821 9.383 1.00 95.69 92 THR A CA 1
ATOM 645 C C . THR A 1 92 ? -11.797 1.526 9.334 1.00 95.69 92 THR A C 1
ATOM 647 O O . THR A 1 92 ? -10.710 1.435 9.904 1.00 95.69 92 THR A O 1
ATOM 650 N N . SER A 1 93 ? -12.279 0.524 8.592 1.00 94.44 93 SER A N 1
ATOM 651 C CA . SER A 1 93 ? -11.521 -0.701 8.312 1.00 94.44 93 SER A CA 1
ATOM 652 C C . SER A 1 93 ? -10.163 -0.464 7.640 1.00 94.44 93 SER A C 1
ATOM 654 O O . SER A 1 93 ? -9.335 -1.369 7.631 1.00 94.44 93 SER A O 1
ATOM 656 N N . ASP A 1 94 ? -9.923 0.722 7.074 1.00 95.56 94 ASP A N 1
ATOM 657 C CA . ASP A 1 94 ? -8.640 1.073 6.460 1.00 95.56 94 ASP A CA 1
ATOM 658 C C . ASP A 1 94 ? -7.508 1.170 7.491 1.00 95.56 94 ASP A C 1
ATOM 660 O O . ASP A 1 94 ? -6.353 0.958 7.139 1.00 95.56 94 ASP A O 1
ATOM 664 N N . ASP A 1 95 ? -7.819 1.387 8.775 1.00 94.75 95 ASP A N 1
ATOM 665 C CA . ASP A 1 95 ? -6.814 1.394 9.849 1.00 94.75 95 ASP A CA 1
ATOM 666 C C . ASP A 1 95 ? -6.162 0.011 10.062 1.00 94.75 95 ASP A C 1
ATOM 668 O O . ASP A 1 95 ? -5.097 -0.091 10.676 1.00 94.75 95 ASP A O 1
ATOM 672 N N . GLU A 1 96 ? -6.784 -1.053 9.548 1.00 95.88 96 GLU A N 1
ATOM 673 C CA . GLU A 1 96 ? -6.299 -2.438 9.585 1.00 95.88 96 GLU A CA 1
ATOM 674 C C . GLU A 1 96 ? -5.719 -2.899 8.237 1.00 95.88 96 GLU A C 1
ATOM 676 O O . GLU A 1 96 ? -5.318 -4.057 8.088 1.00 95.88 96 GLU A O 1
ATOM 681 N N . MET A 1 97 ? -5.666 -2.006 7.245 1.00 96.88 97 MET A N 1
ATOM 682 C CA . MET A 1 97 ? -5.153 -2.290 5.911 1.00 96.88 97 MET A CA 1
ATOM 683 C C . MET A 1 97 ? -3.948 -1.399 5.591 1.00 96.88 97 MET A C 1
ATOM 685 O O . MET A 1 97 ? -3.858 -0.253 6.019 1.00 96.88 97 MET A O 1
ATOM 689 N N . CYS A 1 98 ? -2.973 -1.919 4.847 1.00 95.88 98 CYS A N 1
ATOM 690 C CA . CYS A 1 98 ? -1.787 -1.153 4.470 1.00 95.88 98 CYS A CA 1
ATOM 691 C C . CYS A 1 98 ? -1.203 -1.636 3.142 1.00 95.88 98 CYS A C 1
ATOM 693 O O . CYS A 1 98 ? -1.198 -2.827 2.841 1.00 95.88 98 CYS A O 1
ATOM 695 N N . VAL A 1 99 ? -0.655 -0.708 2.361 1.00 97.50 99 VAL A N 1
ATOM 696 C CA . VAL A 1 99 ? 0.138 -1.012 1.168 1.00 97.50 99 VAL A CA 1
ATOM 697 C C . VAL A 1 99 ? 1.576 -0.606 1.447 1.00 97.50 99 VAL A C 1
ATOM 699 O O . VAL A 1 99 ? 1.868 0.574 1.634 1.00 97.50 99 VAL A O 1
ATOM 702 N N . LYS A 1 100 ? 2.484 -1.581 1.469 1.00 96.50 100 LYS A N 1
ATOM 703 C CA . LYS A 1 100 ? 3.925 -1.335 1.540 1.00 96.50 100 LYS A CA 1
ATOM 704 C C . LYS A 1 100 ? 4.501 -1.374 0.132 1.00 96.50 100 LYS A C 1
ATOM 706 O O . LYS A 1 100 ? 4.214 -2.299 -0.622 1.00 96.50 100 LYS A O 1
ATOM 711 N N . VAL A 1 101 ? 5.342 -0.396 -0.181 1.00 96.38 101 VAL A N 1
ATOM 712 C CA . VAL A 1 101 ? 6.158 -0.363 -1.397 1.00 96.38 101 VAL A CA 1
ATOM 713 C C . VAL A 1 101 ? 7.610 -0.176 -0.964 1.00 96.38 101 VAL A C 1
ATOM 715 O O . VAL A 1 101 ? 7.883 0.737 -0.181 1.00 96.38 101 VAL A O 1
ATOM 718 N N . ALA A 1 102 ? 8.507 -1.058 -1.403 1.00 90.19 102 ALA A N 1
ATOM 719 C CA . ALA A 1 102 ? 9.943 -1.025 -1.106 1.00 90.19 102 ALA A CA 1
ATOM 720 C C . ALA A 1 102 ? 10.795 -0.982 -2.380 1.00 90.19 102 ALA A C 1
ATOM 722 O O . ALA A 1 102 ? 10.288 -1.412 -3.442 1.00 90.19 102 ALA A O 1
#

Organism: NCBI:txid3032

Sequence (102 aa):
PRSPPILAMLARSVAFAGLVASAAAFSPSMSLSGRREVVQAGAAAAAVTPFLSSLPAGAKMDKSARAPEITIFDHRGCSRAPKEYAGAKAGTSDDEMCVKVA

Secondary structure (DSSP, 8-state):
----HHHHHHHHHHHHHHHHHHHHTT-----TT-HHHHHHHHHHHHHHTTTS-----S----SS-----EEEEE-TT-SS---S--S---SSGGGGEEEEE-

InterPro domains:
  IPR004228 Phycoerythrin alpha chain [PF02972] (66-102)
  IPR011070 Globular protein, non-globular alpha/beta subunit [SSF56568] (61-101)
  IPR037011 Phycoerythrin-like alpha chain superfamily [G3DSA:3.90.510.10] (60-102)

Foldseek 3Di:
DDDDPVVVVVVVVVVVVVVVVVVVVPDDPDDDPQVVVCVVVVVVCVVCVVVPPPPPPPDDDPVPPDDKDKDKQQQQPPPDQDDPDPDDDPPDSCNRIDIDID